Protein AF-A0AAD5XDH8-F1 (afdb_monomer_lite)

Structure (mmCIF, N/CA/C/O backbone):
data_AF-A0AAD5XDH8-F1
#
_entry.id   AF-A0AAD5XDH8-F1
#
loop_
_atom_site.group_PDB
_atom_site.id
_atom_site.type_symbol
_atom_site.label_atom_id
_atom_site.label_alt_id
_atom_site.label_comp_id
_atom_site.label_asym_id
_atom_site.label_entity_id
_atom_site.label_seq_id
_atom_site.pdbx_PDB_ins_code
_atom_site.Cartn_x
_atom_site.Cartn_y
_atom_site.Cartn_z
_atom_site.occupancy
_atom_site.B_iso_or_equiv
_atom_site.auth_seq_id
_atom_site.auth_comp_id
_atom_site.auth_asym_id
_atom_site.auth_atom_id
_atom_site.pdbx_PDB_model_num
ATOM 1 N N . MET A 1 1 ? -21.605 16.844 23.626 1.00 48.72 1 MET A N 1
ATOM 2 C CA . MET A 1 1 ? -21.229 17.046 22.204 1.00 48.72 1 MET A CA 1
ATOM 3 C C . MET A 1 1 ? -19.719 17.022 21.933 1.00 48.72 1 MET A C 1
ATOM 5 O O . MET A 1 1 ? -19.357 16.593 20.849 1.00 48.72 1 MET A O 1
ATOM 9 N N . LYS A 1 2 ? -18.827 17.409 22.865 1.00 51.75 2 LYS A N 1
ATOM 10 C CA . LYS A 1 2 ? -17.362 17.380 22.635 1.00 51.75 2 LYS A CA 1
ATOM 11 C C . LYS A 1 2 ? -16.748 15.975 22.501 1.00 51.75 2 LYS A C 1
ATOM 13 O O . LYS A 1 2 ? -15.830 15.798 21.714 1.00 51.75 2 LYS A O 1
ATOM 18 N N . GLU A 1 3 ? -17.262 14.972 23.213 1.00 57.84 3 GLU A N 1
ATOM 19 C CA . GLU A 1 3 ? -16.690 13.614 23.155 1.00 57.84 3 GLU A CA 1
ATOM 20 C C . GLU A 1 3 ? -16.995 12.883 21.839 1.00 57.84 3 GLU A C 1
ATOM 22 O O . GLU A 1 3 ? -16.138 12.192 21.295 1.00 57.84 3 GLU A O 1
ATOM 27 N N . ALA A 1 4 ? -18.180 13.110 21.263 1.00 59.53 4 ALA A N 1
ATOM 28 C CA . ALA A 1 4 ? -18.577 12.492 19.999 1.00 59.53 4 ALA A CA 1
ATOM 29 C C . ALA A 1 4 ? -17.713 12.957 18.810 1.00 59.53 4 ALA A C 1
ATOM 31 O O . ALA A 1 4 ? -17.440 12.163 17.912 1.00 59.53 4 ALA A O 1
ATOM 32 N N . SER A 1 5 ? -17.233 14.211 18.804 1.00 67.31 5 SER A N 1
ATOM 33 C CA . SER A 1 5 ? -16.384 14.693 17.704 1.00 67.31 5 SER A CA 1
ATOM 34 C C . SER A 1 5 ? -14.995 14.051 17.722 1.00 67.31 5 SER A C 1
ATOM 36 O O . SER A 1 5 ? -14.437 13.789 16.659 1.00 67.31 5 SER A O 1
ATOM 38 N N . GLY A 1 6 ? -14.447 13.755 18.907 1.00 75.12 6 GLY A N 1
ATOM 39 C CA . GLY A 1 6 ? -13.141 13.104 19.045 1.00 75.12 6 GLY A CA 1
ATOM 40 C C . GLY A 1 6 ? -13.135 11.680 18.487 1.00 75.12 6 GLY A C 1
ATOM 41 O O . GLY A 1 6 ? -12.212 11.298 17.770 1.00 75.12 6 GLY A O 1
ATOM 42 N N . VAL A 1 7 ? -14.206 10.924 18.741 1.00 77.38 7 VAL A N 1
ATOM 43 C CA . VAL A 1 7 ? -14.352 9.544 18.252 1.00 77.38 7 VAL A CA 1
ATOM 44 C C . VAL A 1 7 ? -14.453 9.498 16.725 1.00 77.38 7 VAL A C 1
ATOM 46 O O . VAL A 1 7 ? -13.801 8.668 16.094 1.00 77.38 7 VAL A O 1
ATOM 49 N N . VAL A 1 8 ? -15.213 10.415 16.116 1.00 77.12 8 VAL A N 1
ATOM 50 C CA . VAL A 1 8 ? -15.371 10.475 14.652 1.00 77.12 8 VAL A CA 1
ATOM 51 C C . VAL A 1 8 ? -14.053 10.824 13.960 1.00 77.12 8 VAL A C 1
ATOM 53 O O . VAL A 1 8 ? -13.683 10.163 12.993 1.00 77.12 8 VAL A O 1
ATOM 56 N N . VAL A 1 9 ? -13.314 11.820 14.459 1.00 82.12 9 VAL A N 1
ATOM 57 C CA . VAL A 1 9 ? -12.010 12.199 13.885 1.00 82.12 9 VAL A CA 1
ATOM 58 C C . VAL A 1 9 ? -11.019 11.044 13.978 1.00 82.12 9 VAL A C 1
ATOM 60 O O . VAL A 1 9 ? -10.333 10.746 13.003 1.00 82.12 9 VAL A O 1
ATOM 63 N N . LEU A 1 10 ? -10.977 10.355 15.118 1.00 80.81 10 LEU A N 1
ATOM 64 C CA . LEU A 1 10 ? -10.083 9.220 15.319 1.00 80.81 10 LEU A CA 1
ATOM 65 C C . LEU A 1 10 ? -10.439 8.038 14.401 1.00 80.81 10 LEU A C 1
ATOM 67 O O . LEU A 1 10 ? -9.550 7.411 13.829 1.00 80.81 10 LEU A O 1
ATOM 71 N N . ALA A 1 11 ? -11.732 7.778 14.191 1.00 79.00 11 ALA A N 1
ATOM 72 C CA . ALA A 1 11 ? -12.198 6.769 13.244 1.00 79.00 11 ALA A CA 1
ATOM 73 C C . ALA A 1 11 ? -11.831 7.115 11.789 1.00 79.00 11 ALA A C 1
ATOM 75 O O . ALA A 1 11 ? -11.350 6.251 11.056 1.00 79.00 11 ALA A O 1
ATOM 76 N N . LEU A 1 12 ? -12.006 8.375 11.375 1.00 81.88 12 LEU A N 1
ATOM 77 C CA . LEU A 1 12 ? -11.624 8.840 10.036 1.00 81.88 12 LEU A CA 1
ATOM 78 C C . LEU A 1 12 ? -10.108 8.776 9.815 1.00 81.88 12 LEU A C 1
ATOM 80 O O . LEU A 1 12 ? -9.668 8.364 8.742 1.00 81.88 12 LEU A O 1
ATOM 84 N N . LEU A 1 13 ? -9.319 9.138 10.830 1.00 85.62 13 LEU A N 1
ATOM 85 C CA . LEU A 1 13 ? -7.859 9.061 10.797 1.00 85.62 13 LEU A CA 1
ATOM 86 C C . LEU A 1 13 ? -7.380 7.612 10.650 1.00 85.62 13 LEU A C 1
ATOM 88 O O . LEU A 1 13 ? -6.535 7.321 9.810 1.00 85.62 13 LEU A O 1
ATOM 92 N N . ASN A 1 14 ? -7.949 6.684 11.422 1.00 84.25 14 ASN A N 1
ATOM 93 C CA . ASN A 1 14 ? -7.620 5.263 11.301 1.00 84.25 14 ASN A CA 1
ATOM 94 C C . ASN A 1 14 ? -8.048 4.694 9.942 1.00 84.25 14 ASN A C 1
ATOM 96 O O . ASN A 1 14 ? -7.320 3.902 9.345 1.00 84.25 14 ASN A O 1
ATOM 100 N N . GLY A 1 15 ? -9.193 5.147 9.424 1.00 82.25 15 GLY A N 1
ATOM 101 C CA . GLY A 1 15 ? -9.652 4.820 8.080 1.00 82.25 15 GLY A CA 1
ATOM 102 C C . GLY A 1 15 ? -8.649 5.246 7.009 1.00 82.25 15 GLY A C 1
ATOM 103 O O . GLY A 1 15 ? -8.240 4.410 6.211 1.00 82.25 15 GLY A O 1
ATOM 104 N N . SER A 1 16 ? -8.207 6.509 7.001 1.00 86.25 16 SER A N 1
ATOM 105 C CA . SER A 1 16 ? -7.242 7.016 6.009 1.00 86.25 16 SER A CA 1
ATOM 106 C C . SER A 1 16 ? -5.863 6.361 6.132 1.00 86.25 16 SER A C 1
ATOM 108 O O . SER A 1 16 ? -5.249 6.024 5.117 1.00 86.25 16 SER A O 1
ATOM 110 N N . LEU A 1 17 ? -5.409 6.102 7.360 1.00 88.56 17 LEU A N 1
ATOM 111 C CA . LEU A 1 17 ? -4.175 5.368 7.632 1.00 88.56 17 LEU A CA 1
ATOM 112 C C . LEU A 1 17 ? -4.205 3.966 7.020 1.00 88.56 17 LEU A C 1
ATOM 114 O O . LEU A 1 17 ? -3.205 3.558 6.435 1.00 88.56 17 LEU A O 1
ATOM 118 N N . LEU A 1 18 ? -5.339 3.256 7.071 1.00 88.81 18 LEU A N 1
ATOM 119 C CA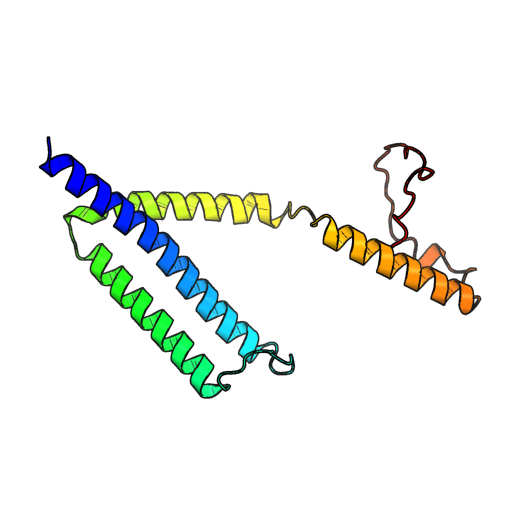 . LEU A 1 18 ? -5.471 1.937 6.446 1.00 88.81 18 LEU A CA 1
ATOM 120 C C . LEU A 1 18 ? -5.170 1.987 4.937 1.00 88.81 18 LEU A C 1
ATOM 122 O O . LEU A 1 18 ? -4.409 1.156 4.441 1.00 88.81 18 LEU A O 1
ATOM 126 N N . TYR A 1 19 ? -5.702 2.980 4.213 1.00 88.12 19 TYR A N 1
ATOM 127 C CA . TYR A 1 19 ? -5.389 3.176 2.788 1.00 88.12 19 TYR A CA 1
ATOM 128 C C . TYR A 1 19 ? -3.900 3.452 2.573 1.00 88.12 19 TYR A C 1
ATOM 130 O O . TYR A 1 19 ? -3.285 2.869 1.678 1.00 88.12 19 TYR A O 1
ATOM 138 N N . GLY A 1 20 ? -3.315 4.307 3.416 1.00 90.12 20 GLY A N 1
ATOM 139 C CA . GLY A 1 20 ? -1.886 4.606 3.389 1.00 90.12 20 GLY A CA 1
ATOM 140 C C . GLY A 1 20 ? -1.030 3.351 3.562 1.00 90.12 20 GLY A C 1
ATOM 141 O O . GLY A 1 20 ? -0.105 3.134 2.784 1.00 90.12 20 GLY A O 1
ATOM 142 N N . MET A 1 21 ? -1.373 2.476 4.512 1.00 92.12 21 MET A N 1
ATOM 143 C CA . MET A 1 21 ? -0.635 1.230 4.750 1.00 92.12 21 MET A CA 1
ATOM 144 C C . MET A 1 21 ? -0.660 0.305 3.529 1.00 92.12 21 MET A C 1
ATOM 146 O O . MET A 1 21 ? 0.389 -0.197 3.129 1.00 92.12 21 MET A O 1
ATOM 150 N N . PHE A 1 22 ? -1.816 0.130 2.879 1.00 91.00 22 PHE A N 1
ATOM 151 C CA . PHE A 1 22 ? -1.891 -0.650 1.638 1.00 91.00 22 PHE A CA 1
ATOM 152 C C . PHE A 1 22 ? -1.043 -0.040 0.516 1.00 91.00 22 PHE A C 1
ATOM 154 O O . PHE A 1 22 ? -0.332 -0.770 -0.178 1.00 91.00 22 PHE A O 1
ATOM 161 N N . ALA A 1 23 ? -1.069 1.287 0.359 1.00 91.94 23 ALA A N 1
ATOM 162 C CA . ALA A 1 23 ? -0.252 1.979 -0.633 1.00 91.94 23 ALA A CA 1
ATOM 163 C C . ALA A 1 23 ? 1.255 1.824 -0.355 1.00 91.94 23 ALA A C 1
ATOM 165 O O . ALA A 1 23 ? 2.024 1.552 -1.281 1.00 91.94 23 ALA A O 1
ATOM 166 N N . TYR A 1 24 ? 1.687 1.927 0.906 1.00 94.50 24 TYR A N 1
ATOM 167 C CA . TYR A 1 24 ? 3.087 1.730 1.290 1.00 94.50 24 TYR A CA 1
ATOM 168 C C . TYR A 1 24 ? 3.561 0.298 1.049 1.00 94.50 24 TYR A C 1
ATOM 170 O O . TYR A 1 24 ? 4.635 0.106 0.479 1.00 94.50 24 TYR A O 1
ATOM 178 N N . VAL A 1 25 ? 2.749 -0.704 1.397 1.00 94.88 25 VAL A N 1
ATOM 179 C CA . VAL A 1 25 ? 3.067 -2.113 1.122 1.00 94.88 25 VAL A CA 1
ATOM 180 C C . VAL A 1 25 ? 3.168 -2.359 -0.385 1.00 94.88 25 VAL A C 1
ATOM 182 O O . VAL A 1 25 ? 4.153 -2.935 -0.844 1.00 94.88 25 VAL A O 1
ATOM 185 N N . ALA A 1 26 ? 2.205 -1.877 -1.177 1.00 93.25 26 ALA A N 1
ATOM 186 C CA . ALA A 1 26 ? 2.237 -2.016 -2.634 1.00 93.25 26 ALA A CA 1
ATOM 187 C C . ALA A 1 26 ? 3.472 -1.339 -3.253 1.00 93.25 26 ALA A C 1
ATOM 189 O O . ALA A 1 26 ? 4.122 -1.913 -4.128 1.00 93.25 26 ALA A O 1
ATOM 190 N N . THR A 1 27 ? 3.841 -0.155 -2.761 1.00 93.94 27 THR A N 1
ATOM 191 C CA . THR A 1 27 ? 5.024 0.587 -3.220 1.00 93.94 27 THR A CA 1
ATOM 192 C C . THR A 1 27 ? 6.320 -0.143 -2.860 1.00 93.94 27 THR A C 1
ATOM 194 O O . THR A 1 27 ? 7.214 -0.261 -3.698 1.00 93.94 27 THR A O 1
ATOM 197 N N . ALA A 1 28 ? 6.416 -0.702 -1.651 1.00 93.88 28 ALA A N 1
ATOM 198 C CA . ALA A 1 28 ? 7.565 -1.498 -1.225 1.00 93.88 28 ALA A CA 1
ATOM 199 C C . ALA A 1 28 ? 7.726 -2.769 -2.076 1.00 93.88 28 ALA A C 1
ATOM 201 O O . ALA A 1 28 ? 8.828 -3.085 -2.529 1.00 93.88 28 ALA A O 1
ATOM 202 N N . LEU A 1 29 ? 6.624 -3.465 -2.371 1.00 94.50 29 LEU A N 1
ATOM 203 C CA . LEU A 1 29 ? 6.626 -4.627 -3.262 1.00 94.50 29 LEU A CA 1
ATOM 204 C C . LEU A 1 29 ? 7.022 -4.249 -4.694 1.00 94.50 29 LEU A C 1
ATOM 206 O O . LEU A 1 29 ? 7.816 -4.954 -5.317 1.00 94.50 29 LEU A O 1
ATOM 210 N N . ALA A 1 30 ? 6.522 -3.123 -5.209 1.00 92.62 30 ALA A N 1
ATOM 211 C CA . ALA A 1 30 ? 6.910 -2.607 -6.517 1.00 92.62 30 ALA A CA 1
ATOM 212 C C . ALA A 1 30 ? 8.407 -2.268 -6.570 1.00 92.62 30 ALA A C 1
ATOM 214 O O . ALA A 1 30 ? 9.071 -2.603 -7.549 1.00 92.62 30 ALA A O 1
ATOM 215 N N . TYR A 1 31 ? 8.964 -1.682 -5.506 1.00 91.31 31 TYR A N 1
ATOM 216 C CA . TYR A 1 31 ? 10.396 -1.410 -5.395 1.00 91.31 31 TYR A CA 1
ATOM 217 C C . TYR A 1 31 ? 11.237 -2.694 -5.448 1.00 91.31 31 TYR A C 1
ATOM 219 O O . TYR A 1 31 ? 12.207 -2.765 -6.212 1.00 91.31 31 TYR A O 1
ATOM 227 N N . ILE A 1 32 ? 10.847 -3.720 -4.681 1.00 91.31 32 ILE A N 1
ATOM 228 C CA . ILE A 1 32 ? 11.511 -5.032 -4.680 1.00 91.31 32 ILE A CA 1
ATOM 229 C C . ILE A 1 32 ? 11.422 -5.661 -6.076 1.00 91.31 32 ILE A C 1
ATOM 231 O O . ILE A 1 32 ? 12.436 -6.081 -6.633 1.00 91.31 32 ILE A O 1
ATOM 235 N N . LYS A 1 33 ? 10.236 -5.648 -6.698 1.00 91.31 33 LYS A N 1
ATOM 236 C CA . LYS A 1 33 ? 10.037 -6.144 -8.065 1.00 91.31 33 LYS A CA 1
ATOM 237 C C . LYS A 1 33 ? 10.928 -5.403 -9.065 1.00 91.31 33 LYS A C 1
ATOM 239 O O . LYS A 1 33 ? 11.610 -6.039 -9.858 1.00 91.31 33 LYS A O 1
ATOM 244 N N . LEU A 1 34 ? 10.988 -4.074 -9.006 1.00 90.38 34 LEU A N 1
ATOM 245 C CA . LEU A 1 34 ? 11.829 -3.267 -9.891 1.00 90.38 34 LEU A CA 1
ATOM 246 C C . LEU A 1 34 ? 13.314 -3.629 -9.733 1.00 90.38 34 LEU A C 1
ATOM 248 O O . LEU A 1 34 ? 14.051 -3.667 -10.711 1.00 90.38 34 LEU A O 1
ATOM 252 N N . ARG A 1 35 ? 13.778 -3.877 -8.500 1.00 87.00 35 ARG A N 1
ATOM 253 C CA . ARG A 1 35 ? 15.164 -4.298 -8.222 1.00 87.00 35 ARG A CA 1
ATOM 254 C C . ARG A 1 35 ? 15.498 -5.670 -8.803 1.00 87.00 35 ARG A C 1
ATOM 256 O O . ARG A 1 35 ? 16.612 -5.841 -9.280 1.00 87.00 35 ARG A O 1
ATOM 263 N N . ILE A 1 36 ? 14.552 -6.606 -8.771 1.00 87.44 36 ILE A N 1
ATOM 264 C CA . ILE A 1 36 ? 14.754 -7.974 -9.262 1.00 87.44 36 ILE A CA 1
ATOM 265 C C . ILE A 1 36 ? 14.660 -8.034 -10.793 1.00 87.44 36 ILE A C 1
ATOM 267 O O . ILE A 1 36 ? 15.510 -8.639 -11.436 1.00 87.44 36 ILE A O 1
ATOM 271 N N . PHE A 1 37 ? 13.645 -7.401 -11.387 1.00 89.12 37 PHE A N 1
ATOM 272 C CA . PHE A 1 37 ? 13.358 -7.521 -12.822 1.00 89.12 37 PHE A CA 1
ATOM 273 C C . PHE A 1 37 ? 14.126 -6.523 -13.695 1.00 89.12 37 PHE A C 1
ATOM 275 O O . PHE A 1 37 ? 14.353 -6.792 -14.871 1.00 89.12 37 PHE A O 1
ATOM 282 N N . MET A 1 38 ? 14.521 -5.371 -13.148 1.00 89.25 38 MET A N 1
ATOM 283 C CA . MET A 1 38 ? 15.226 -4.319 -13.889 1.00 89.25 38 MET A CA 1
ATOM 284 C C . MET A 1 38 ? 16.477 -3.845 -13.126 1.00 89.25 38 MET A C 1
ATOM 286 O O . MET A 1 38 ? 16.552 -2.682 -12.711 1.00 89.25 38 MET A O 1
ATOM 290 N N . PRO A 1 39 ? 17.478 -4.723 -12.917 1.00 82.94 39 PRO A N 1
ATOM 291 C CA . PRO A 1 39 ? 18.683 -4.376 -12.161 1.00 82.94 39 PRO A CA 1
ATOM 292 C C . PRO A 1 39 ? 19.606 -3.408 -12.918 1.00 82.94 39 PRO A C 1
ATOM 294 O O . PRO A 1 39 ? 20.350 -2.662 -12.291 1.00 82.94 39 PRO A O 1
ATOM 297 N N . TYR A 1 40 ? 19.537 -3.384 -14.253 1.00 82.44 40 TYR A N 1
ATOM 298 C CA . TYR A 1 40 ? 20.422 -2.583 -15.111 1.00 82.44 40 TYR A CA 1
ATOM 299 C C . TYR A 1 40 ? 19.985 -1.121 -15.277 1.00 82.44 40 TYR A C 1
ATOM 301 O O . TYR A 1 40 ? 20.719 -0.315 -15.846 1.00 82.44 40 TYR A O 1
ATOM 309 N N . VAL A 1 41 ? 18.788 -0.760 -14.807 1.00 84.56 41 VAL A N 1
ATOM 310 C CA . VAL A 1 41 ? 18.275 0.609 -14.930 1.00 84.56 41 VAL A CA 1
ATOM 311 C C . VAL A 1 41 ? 19.019 1.510 -13.947 1.00 84.56 41 VAL A C 1
ATOM 313 O O . VAL A 1 41 ? 18.929 1.320 -12.733 1.00 84.56 41 VAL A O 1
ATOM 316 N N . LYS A 1 42 ? 19.745 2.506 -14.472 1.00 78.88 42 LYS A N 1
ATOM 317 C CA . LYS A 1 42 ? 20.486 3.492 -13.674 1.00 78.88 42 LYS A CA 1
ATOM 318 C C . LYS A 1 42 ? 19.503 4.345 -12.869 1.00 78.88 42 LYS A C 1
ATOM 320 O O . LYS A 1 42 ? 18.685 5.059 -13.443 1.00 78.88 42 LYS A O 1
ATOM 325 N N . ARG A 1 43 ? 19.579 4.271 -11.538 1.00 82.75 43 ARG A N 1
ATOM 326 C CA . ARG A 1 43 ? 18.700 5.020 -10.626 1.00 82.75 43 ARG A CA 1
ATOM 327 C C . ARG A 1 43 ? 19.413 6.286 -10.143 1.00 82.75 43 ARG A C 1
ATOM 329 O O . ARG A 1 43 ? 20.574 6.181 -9.755 1.00 82.75 43 ARG A O 1
ATOM 336 N N . PRO A 1 44 ? 18.754 7.460 -10.139 1.00 83.88 44 PRO A N 1
ATOM 337 C CA . PRO A 1 44 ? 19.366 8.702 -9.657 1.00 83.88 44 PRO A CA 1
ATOM 338 C C . PRO A 1 44 ? 19.664 8.651 -8.153 1.00 83.88 44 PRO A C 1
ATOM 340 O O . PRO A 1 44 ? 20.656 9.213 -7.702 1.00 83.88 44 PRO A O 1
ATOM 343 N N . PHE A 1 45 ? 18.839 7.924 -7.394 1.00 80.19 45 PHE A N 1
ATOM 344 C CA . PHE A 1 45 ? 19.039 7.650 -5.976 1.00 80.19 45 PHE A CA 1
ATOM 345 C C . PHE A 1 45 ? 19.157 6.139 -5.772 1.00 80.19 45 PHE A C 1
ATOM 347 O O . PHE A 1 45 ? 18.202 5.395 -6.016 1.00 80.19 45 PHE A O 1
ATOM 354 N N . ASP A 1 46 ? 20.330 5.681 -5.339 1.00 78.69 46 ASP A N 1
ATOM 355 C CA . ASP A 1 46 ? 20.591 4.274 -5.050 1.00 78.69 46 ASP A CA 1
ATOM 356 C C . ASP A 1 46 ? 21.131 4.123 -3.621 1.00 78.69 46 ASP A C 1
ATOM 358 O O . ASP A 1 46 ? 22.238 4.548 -3.309 1.00 78.69 46 ASP A O 1
ATOM 362 N N . ALA A 1 47 ? 20.328 3.512 -2.748 1.00 76.81 47 ALA A N 1
ATOM 363 C CA . ALA A 1 47 ? 20.710 3.192 -1.372 1.00 76.81 47 ALA A CA 1
ATOM 364 C C . ALA A 1 47 ? 21.510 1.874 -1.252 1.00 76.81 47 ALA A C 1
ATOM 366 O O . ALA A 1 47 ? 21.775 1.413 -0.148 1.00 76.81 47 ALA A O 1
ATOM 367 N N . GLY A 1 48 ? 21.868 1.235 -2.368 1.00 84.00 48 GLY A N 1
ATOM 368 C CA . GLY A 1 48 ? 22.440 -0.108 -2.434 1.00 84.00 48 GLY A CA 1
ATOM 369 C C . GLY A 1 48 ? 21.375 -1.202 -2.579 1.00 84.00 48 GLY A C 1
ATOM 370 O O . GLY A 1 48 ? 20.219 -1.045 -2.173 1.00 84.00 48 GLY A O 1
ATOM 371 N N . TYR A 1 49 ? 21.759 -2.336 -3.179 1.00 83.31 49 TYR A N 1
ATOM 372 C CA . TYR A 1 49 ? 20.848 -3.461 -3.436 1.00 83.31 49 TYR A CA 1
ATOM 373 C C . TYR A 1 49 ? 20.321 -4.081 -2.133 1.00 83.31 49 TYR A C 1
ATOM 375 O O . TYR A 1 49 ? 19.113 -4.110 -1.904 1.00 83.31 49 TYR A O 1
ATOM 383 N N . TYR A 1 50 ? 21.226 -4.512 -1.250 1.00 87.19 50 TYR A N 1
ATOM 384 C CA . TYR A 1 50 ? 20.865 -5.192 -0.003 1.00 87.19 50 TYR A CA 1
ATOM 385 C C . TYR A 1 50 ? 20.139 -4.269 0.978 1.00 87.19 50 TYR A C 1
ATOM 387 O O . TYR A 1 50 ? 19.086 -4.635 1.488 1.00 87.19 50 TYR A O 1
ATOM 395 N N . VAL A 1 51 ? 20.657 -3.055 1.183 1.00 90.44 51 VAL A N 1
ATOM 396 C CA . VAL A 1 51 ? 20.074 -2.060 2.101 1.00 90.44 51 VAL A CA 1
ATOM 397 C C . VAL A 1 51 ? 18.691 -1.609 1.629 1.00 90.44 51 VAL A C 1
ATOM 399 O O . VAL A 1 51 ? 17.770 -1.467 2.429 1.00 90.44 51 VAL A O 1
ATOM 402 N N . GLY A 1 52 ? 18.512 -1.428 0.318 1.00 88.75 52 GLY A N 1
ATOM 403 C CA . GLY A 1 52 ? 17.212 -1.084 -0.247 1.00 88.75 52 GLY A CA 1
ATOM 404 C C . GLY A 1 52 ? 16.165 -2.173 -0.010 1.00 88.75 52 GLY A C 1
ATOM 405 O O . GLY A 1 52 ? 15.041 -1.872 0.388 1.00 88.75 52 GLY A O 1
ATOM 406 N N . ILE A 1 53 ? 16.528 -3.441 -0.228 1.00 90.19 53 ILE A N 1
ATOM 407 C CA . ILE A 1 53 ? 15.611 -4.570 -0.022 1.00 90.19 53 ILE A CA 1
ATOM 408 C C . ILE A 1 53 ? 15.283 -4.741 1.462 1.00 90.19 53 ILE A C 1
ATOM 410 O O . ILE A 1 53 ? 14.112 -4.897 1.799 1.00 90.19 53 ILE A O 1
ATOM 414 N N . THR A 1 54 ? 16.268 -4.673 2.360 1.00 93.75 54 THR A N 1
ATOM 415 C CA . THR A 1 54 ? 16.011 -4.808 3.803 1.00 93.75 54 THR A CA 1
ATOM 416 C C . THR A 1 54 ? 15.144 -3.673 4.337 1.00 93.75 54 THR A C 1
ATOM 418 O O . THR A 1 54 ? 14.233 -3.935 5.116 1.00 93.75 54 THR A O 1
ATOM 421 N N . CYS A 1 55 ? 15.347 -2.437 3.872 1.00 92.94 55 CYS A N 1
ATOM 422 C CA . CYS A 1 55 ? 14.496 -1.300 4.223 1.00 92.94 55 CYS A CA 1
ATOM 423 C C . CYS A 1 55 ? 13.053 -1.492 3.728 1.00 92.94 55 CYS A C 1
ATOM 425 O O . CYS A 1 55 ? 12.103 -1.276 4.480 1.00 92.94 55 CYS A O 1
ATOM 427 N N . ALA A 1 56 ? 12.874 -1.977 2.495 1.00 93.31 56 ALA A N 1
ATOM 428 C CA . ALA A 1 56 ? 11.550 -2.290 1.963 1.00 93.31 56 ALA A CA 1
ATOM 429 C C . ALA A 1 56 ? 10.851 -3.400 2.771 1.00 93.31 56 ALA A C 1
ATOM 431 O O . ALA A 1 56 ? 9.671 -3.274 3.094 1.00 93.31 56 ALA A O 1
ATOM 432 N N . LEU A 1 57 ? 11.574 -4.460 3.147 1.00 95.00 57 LEU A N 1
ATOM 433 C CA . LEU A 1 57 ? 11.045 -5.530 3.998 1.00 95.00 57 LEU A CA 1
ATOM 434 C C . LEU A 1 57 ? 10.690 -5.028 5.402 1.00 95.00 57 LEU A C 1
ATOM 436 O O . LEU A 1 57 ? 9.643 -5.393 5.934 1.00 95.00 57 LEU A O 1
ATOM 440 N N . PHE A 1 58 ? 11.524 -4.165 5.982 1.00 96.06 58 PHE A N 1
ATOM 441 C CA . PHE A 1 58 ? 11.259 -3.538 7.273 1.00 96.06 58 PHE A CA 1
ATOM 442 C C . PHE A 1 58 ? 9.991 -2.677 7.230 1.00 96.06 58 PHE A C 1
ATOM 444 O O . PHE A 1 58 ? 9.130 -2.821 8.095 1.00 96.06 58 PHE A O 1
ATOM 451 N N . LEU A 1 59 ? 9.826 -1.855 6.188 1.00 95.12 59 LEU A N 1
ATOM 452 C CA . LEU A 1 59 ? 8.620 -1.053 5.977 1.00 95.12 59 LEU A CA 1
ATOM 453 C C . LEU A 1 59 ? 7.369 -1.936 5.886 1.00 95.12 59 LEU A C 1
ATOM 455 O O . LEU A 1 59 ? 6.380 -1.655 6.559 1.00 95.12 59 LEU A O 1
ATOM 459 N N . ILE A 1 60 ? 7.422 -3.024 5.108 1.00 95.94 60 ILE A N 1
ATOM 460 C CA . ILE A 1 60 ? 6.318 -3.991 5.017 1.00 95.94 60 ILE A CA 1
ATOM 461 C C . ILE A 1 60 ? 5.999 -4.559 6.406 1.00 95.94 60 ILE A C 1
ATOM 463 O O . ILE A 1 60 ? 4.834 -4.580 6.798 1.00 95.94 60 ILE A O 1
ATOM 467 N N . GLY A 1 61 ? 7.018 -4.960 7.171 1.00 95.44 61 GLY A N 1
ATOM 468 C CA . GLY A 1 61 ? 6.857 -5.442 8.542 1.00 95.44 61 GLY A CA 1
ATOM 469 C C . GLY A 1 61 ? 6.157 -4.426 9.451 1.00 95.44 61 GLY A C 1
ATOM 470 O O . GLY A 1 61 ? 5.180 -4.774 10.110 1.00 95.44 61 GLY A O 1
ATOM 471 N N . CYS A 1 62 ? 6.596 -3.165 9.441 1.00 95.06 62 CYS A N 1
ATOM 472 C CA . CYS A 1 62 ? 5.973 -2.080 10.204 1.00 95.06 62 CYS A CA 1
ATOM 473 C C . CYS A 1 62 ? 4.520 -1.809 9.788 1.00 95.06 62 CYS A C 1
ATOM 475 O O . CYS A 1 62 ? 3.663 -1.608 10.645 1.00 95.06 62 CYS A O 1
ATOM 477 N N . CYS A 1 63 ? 4.216 -1.822 8.488 1.00 94.31 63 CYS A N 1
ATOM 478 C CA . CYS A 1 63 ? 2.845 -1.647 8.010 1.00 94.31 63 CYS A CA 1
ATOM 479 C C . CYS A 1 63 ? 1.941 -2.802 8.461 1.00 94.31 63 CYS A C 1
ATOM 481 O O . CYS A 1 63 ? 0.821 -2.564 8.911 1.00 94.31 63 CYS A O 1
ATOM 483 N N . LEU A 1 64 ? 2.426 -4.046 8.390 1.00 93.81 64 LEU A N 1
ATOM 484 C CA . LEU A 1 64 ? 1.669 -5.220 8.826 1.00 93.81 64 LEU A CA 1
ATOM 485 C C . LEU A 1 64 ? 1.398 -5.196 10.334 1.00 93.81 64 LEU A C 1
ATOM 487 O O . LEU A 1 64 ? 0.264 -5.432 10.750 1.00 93.81 64 LEU A O 1
ATOM 491 N N . THR A 1 65 ? 2.396 -4.872 11.159 1.00 93.75 65 THR A N 1
ATOM 492 C CA . THR A 1 65 ? 2.199 -4.777 12.614 1.00 93.75 65 THR A CA 1
ATOM 493 C C . THR A 1 65 ? 1.238 -3.646 12.981 1.00 93.75 65 THR A C 1
ATOM 495 O O . THR A 1 65 ? 0.348 -3.857 13.806 1.00 93.75 65 THR A O 1
ATOM 498 N N . ALA A 1 66 ? 1.338 -2.487 12.323 1.00 91.00 66 ALA A N 1
ATOM 499 C CA . ALA A 1 66 ? 0.403 -1.378 12.509 1.00 91.00 66 ALA A CA 1
ATOM 500 C C . ALA A 1 66 ? -1.035 -1.762 12.120 1.00 91.00 66 ALA A C 1
ATOM 502 O O . ALA A 1 66 ? -1.971 -1.487 12.873 1.00 91.00 66 ALA A O 1
ATOM 503 N N . MET A 1 67 ? -1.224 -2.462 10.995 1.00 89.56 67 MET A N 1
ATOM 504 C CA . MET A 1 67 ? -2.539 -2.975 10.597 1.00 89.56 67 MET A CA 1
ATOM 505 C C . MET A 1 67 ? -3.116 -3.922 11.656 1.00 89.56 67 MET A C 1
ATOM 507 O O . MET A 1 67 ? -4.263 -3.757 12.066 1.00 89.56 67 MET A O 1
ATOM 511 N N . VAL A 1 68 ? -2.327 -4.877 12.157 1.00 89.56 68 VAL A N 1
ATOM 512 C CA . VAL A 1 68 ? -2.776 -5.811 13.207 1.00 89.56 68 VAL A CA 1
ATOM 513 C C . VAL A 1 68 ? -3.186 -5.072 14.487 1.00 89.56 68 VAL A C 1
ATOM 515 O O . VAL A 1 68 ? -4.205 -5.413 15.097 1.00 89.56 68 VAL A O 1
ATOM 518 N N . GLN A 1 69 ? -2.449 -4.030 14.883 1.00 89.25 69 GLN A N 1
ATOM 519 C CA . GLN A 1 69 ? -2.823 -3.209 16.038 1.00 89.25 69 GLN A CA 1
ATOM 520 C C . GLN A 1 69 ? -4.137 -2.449 15.815 1.00 89.25 69 GLN A C 1
ATOM 522 O O . GLN A 1 69 ? -4.970 -2.388 16.722 1.00 89.25 69 GLN A O 1
ATOM 527 N N . MET A 1 70 ? -4.380 -1.945 14.602 1.00 86.00 70 MET A N 1
ATOM 528 C CA . MET A 1 70 ? -5.651 -1.296 14.265 1.00 86.00 70 MET A CA 1
ATOM 529 C C . MET A 1 70 ? -6.845 -2.248 14.406 1.00 86.00 70 MET A C 1
ATOM 531 O O . MET A 1 70 ? -7.845 -1.879 15.021 1.00 86.00 70 MET A O 1
ATOM 535 N N . PHE A 1 71 ? -6.735 -3.491 13.924 1.00 85.69 71 PHE A N 1
ATOM 536 C CA . PHE A 1 71 ? -7.805 -4.493 14.059 1.00 85.69 71 PHE A CA 1
ATOM 537 C C . PHE A 1 71 ? -7.965 -5.036 15.485 1.00 85.69 71 PHE A C 1
ATOM 539 O O . PHE A 1 71 ? -9.041 -5.517 15.858 1.00 85.69 71 PHE A O 1
ATOM 546 N N . SER A 1 72 ? -6.923 -4.953 16.313 1.00 86.31 72 SER A N 1
ATOM 547 C CA . SER A 1 72 ? -6.996 -5.364 17.719 1.00 86.31 72 SER A CA 1
ATOM 548 C C . SER A 1 72 ? -7.938 -4.477 18.542 1.00 86.31 72 SER A C 1
ATOM 550 O O . SER A 1 72 ? -8.561 -4.961 19.485 1.00 86.31 72 SER A O 1
ATOM 552 N N . THR A 1 73 ? -8.121 -3.212 18.158 1.00 82.06 73 THR A N 1
ATOM 553 C CA . THR A 1 73 ? -8.957 -2.265 18.906 1.00 82.06 73 THR A CA 1
ATOM 554 C C . THR A 1 73 ? -10.433 -2.413 18.531 1.00 82.06 73 THR A C 1
ATOM 556 O O . THR A 1 73 ? -10.845 -2.044 17.432 1.00 82.06 73 THR A O 1
ATOM 559 N N . VAL A 1 74 ? -11.255 -2.919 19.460 1.00 76.38 74 VAL A N 1
ATOM 560 C CA . VAL A 1 74 ? -12.684 -3.230 19.228 1.00 76.38 74 VAL A CA 1
ATOM 561 C C . VAL A 1 74 ? -13.476 -2.019 18.724 1.00 76.38 74 VAL A C 1
ATOM 563 O O . VAL A 1 74 ? -14.302 -2.166 17.827 1.00 76.38 74 VAL A O 1
ATOM 566 N N . ALA A 1 75 ? -13.170 -0.819 19.226 1.00 75.31 75 ALA A N 1
ATOM 567 C CA . ALA A 1 75 ? -13.871 0.417 18.871 1.00 75.31 75 ALA A CA 1
ATOM 568 C C . ALA A 1 75 ? -13.810 0.777 17.373 1.00 75.31 75 ALA A C 1
ATOM 570 O O . ALA A 1 75 ? -14.703 1.461 16.881 1.00 75.31 75 ALA A O 1
ATOM 571 N N . PHE A 1 76 ? -12.787 0.321 16.641 1.00 75.12 76 PHE A N 1
ATOM 572 C CA . PHE A 1 76 ? -12.585 0.682 15.231 1.00 75.12 76 PHE A CA 1
ATOM 573 C C . PHE A 1 76 ? -12.895 -0.449 14.248 1.00 75.12 76 PHE A C 1
ATOM 575 O O . PHE A 1 76 ? -12.841 -0.229 13.037 1.00 75.12 76 PHE A O 1
ATOM 582 N N . ARG A 1 77 ? -13.237 -1.652 14.728 1.00 77.75 77 ARG A N 1
ATOM 583 C CA . ARG A 1 77 ? -13.428 -2.830 13.862 1.00 77.75 77 ARG A CA 1
ATOM 584 C C . ARG A 1 77 ? -14.509 -2.615 12.810 1.00 77.75 77 ARG A C 1
ATOM 586 O O . ARG A 1 77 ? -14.251 -2.833 11.631 1.00 77.75 77 ARG A O 1
ATOM 593 N N . GLU A 1 78 ? -15.666 -2.104 13.219 1.00 81.19 78 GLU A N 1
ATOM 594 C CA . GLU A 1 78 ? -16.779 -1.815 12.306 1.00 81.19 78 GLU A CA 1
ATOM 595 C C . GLU A 1 78 ? -16.371 -0.811 11.219 1.00 81.19 78 GLU A C 1
ATOM 597 O O . GLU A 1 78 ? -16.577 -1.032 10.026 1.00 81.19 78 GLU A O 1
ATOM 602 N N . THR A 1 79 ? -15.690 0.269 11.612 1.00 81.94 79 THR A N 1
ATOM 603 C CA . THR A 1 79 ? -15.220 1.290 10.666 1.00 81.94 79 THR A CA 1
ATOM 604 C C . THR A 1 79 ? -14.151 0.762 9.708 1.00 81.94 79 THR A C 1
ATOM 606 O O . THR A 1 79 ? -14.135 1.139 8.534 1.00 81.94 79 THR A O 1
ATOM 609 N N . LEU A 1 80 ? -13.289 -0.148 10.172 1.00 83.00 80 LEU A N 1
ATOM 610 C CA . LEU A 1 80 ? -12.270 -0.790 9.345 1.00 83.00 80 LEU A CA 1
ATOM 611 C C . LEU A 1 80 ? -12.891 -1.744 8.322 1.00 83.00 80 LEU A C 1
ATOM 613 O O . LEU A 1 80 ? -12.447 -1.746 7.175 1.00 83.00 80 LEU A O 1
ATOM 617 N N . TYR A 1 81 ? -13.937 -2.496 8.682 1.00 85.50 81 TYR A N 1
ATOM 618 C CA . TYR A 1 81 ? -14.655 -3.347 7.728 1.00 85.50 81 TYR A CA 1
ATOM 619 C C . TYR A 1 81 ? -15.322 -2.535 6.618 1.00 85.50 81 TYR A C 1
ATOM 621 O O . TYR A 1 81 ? -15.216 -2.899 5.447 1.00 85.50 81 TYR A O 1
ATOM 629 N N . VAL A 1 82 ? -15.930 -1.393 6.952 1.00 87.56 82 VAL A N 1
ATOM 630 C CA . VAL A 1 82 ? -16.486 -0.476 5.943 1.00 87.56 82 VAL A CA 1
ATOM 631 C C . VAL A 1 82 ? -15.385 0.060 5.017 1.00 87.56 82 VAL A C 1
ATOM 633 O O . VAL A 1 82 ? -15.576 0.123 3.801 1.00 87.56 82 VAL A O 1
ATOM 636 N N . CYS A 1 83 ? -14.214 0.412 5.560 1.00 86.81 83 CYS A N 1
ATOM 637 C CA . CYS A 1 83 ? -13.076 0.856 4.750 1.00 86.81 83 CYS A CA 1
ATOM 638 C C . CYS A 1 83 ? -12.553 -0.254 3.828 1.00 86.81 83 CYS A C 1
ATOM 640 O O . CYS A 1 83 ? -12.334 -0.007 2.644 1.00 86.81 83 CYS A O 1
ATOM 642 N N . LEU A 1 84 ? -12.416 -1.481 4.335 1.00 87.88 84 LEU A N 1
ATOM 643 C CA . LEU A 1 84 ? -12.059 -2.660 3.540 1.00 87.88 84 LEU A CA 1
ATOM 644 C C . LEU A 1 84 ? -13.064 -2.913 2.413 1.00 87.88 84 LEU A C 1
ATOM 646 O O . LEU A 1 84 ? -12.657 -3.150 1.278 1.00 87.88 84 LEU A O 1
ATOM 650 N N . GLY A 1 85 ? -14.363 -2.802 2.701 1.00 90.19 85 GLY A N 1
ATOM 651 C CA . GLY A 1 85 ? -15.421 -2.931 1.700 1.00 90.19 85 GLY A CA 1
ATOM 652 C C . GLY A 1 85 ? -15.296 -1.893 0.582 1.00 90.19 85 GLY A C 1
ATOM 653 O O . GLY A 1 85 ? -15.399 -2.238 -0.594 1.00 90.19 85 GLY A O 1
ATOM 654 N N . LYS A 1 86 ? -14.987 -0.634 0.922 1.00 89.31 86 LYS A N 1
ATOM 655 C CA . LYS A 1 86 ? -14.724 0.415 -0.076 1.00 89.31 86 LYS A CA 1
ATOM 656 C C . LYS A 1 86 ? -13.490 0.125 -0.926 1.00 89.31 86 LYS A C 1
ATOM 658 O O . LYS A 1 86 ? -13.554 0.288 -2.142 1.00 89.31 86 LYS A O 1
ATOM 663 N N . ILE A 1 87 ? -12.393 -0.326 -0.316 1.00 87.81 87 ILE A N 1
ATOM 664 C CA . ILE A 1 87 ? -11.181 -0.722 -1.051 1.00 87.81 87 ILE A CA 1
ATOM 665 C C . ILE A 1 87 ? -11.503 -1.856 -2.024 1.00 87.81 87 ILE A C 1
ATOM 667 O O . ILE A 1 87 ? -11.129 -1.778 -3.191 1.00 87.81 87 ILE A O 1
ATOM 671 N N . ALA A 1 88 ? -12.229 -2.880 -1.571 1.00 89.56 88 ALA A N 1
ATOM 672 C CA . ALA A 1 88 ? -12.623 -4.006 -2.409 1.00 89.56 88 ALA A CA 1
ATOM 673 C C . ALA A 1 88 ? -13.500 -3.563 -3.589 1.00 89.56 88 ALA A C 1
ATOM 675 O O . ALA A 1 88 ? -13.282 -4.006 -4.715 1.00 89.56 88 ALA A O 1
ATOM 676 N N . LEU A 1 89 ? -14.440 -2.642 -3.358 1.00 93.19 89 LEU A N 1
ATOM 677 C CA . LEU A 1 89 ? -15.291 -2.090 -4.409 1.00 93.19 89 LEU A CA 1
ATOM 678 C C . LEU A 1 89 ? -14.471 -1.291 -5.434 1.00 93.19 89 LEU A C 1
ATOM 680 O O . LEU A 1 89 ? -14.579 -1.553 -6.631 1.00 93.19 89 LEU A O 1
ATOM 684 N N . GLN A 1 90 ? -13.575 -0.409 -4.984 1.00 88.06 90 GLN A N 1
ATOM 685 C CA . GLN A 1 90 ? -12.691 0.356 -5.870 1.00 88.06 90 GLN A CA 1
ATOM 686 C C . GLN A 1 90 ? -11.749 -0.559 -6.668 1.00 88.06 90 GLN A C 1
ATOM 688 O O . GLN A 1 90 ? -11.513 -0.351 -7.859 1.00 88.06 90 GLN A O 1
ATOM 693 N N . PHE A 1 91 ? -11.225 -1.602 -6.021 1.00 87.19 91 PHE A N 1
ATOM 694 C CA . PHE A 1 91 ? -10.386 -2.603 -6.668 1.00 87.19 91 PHE A CA 1
ATOM 695 C C . PHE A 1 91 ? -11.173 -3.400 -7.712 1.00 87.19 91 PHE A C 1
ATOM 697 O O . PHE A 1 91 ? -10.668 -3.640 -8.805 1.00 87.19 91 PHE A O 1
ATOM 704 N N . SER A 1 92 ? -12.426 -3.758 -7.423 1.00 90.81 92 SER A N 1
ATOM 705 C CA . SER A 1 92 ? -13.291 -4.452 -8.379 1.00 90.81 92 SER A CA 1
ATOM 706 C C . SER A 1 92 ? -13.575 -3.600 -9.623 1.00 90.81 92 SER A C 1
ATOM 708 O O . 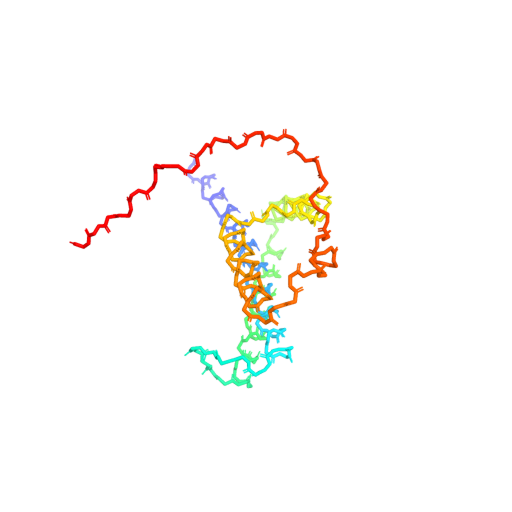SER A 1 92 ? -13.404 -4.089 -10.738 1.00 90.81 92 SER A O 1
ATOM 710 N N . GLU A 1 93 ? -13.892 -2.309 -9.462 1.00 89.12 93 GLU A N 1
ATOM 711 C CA . GLU A 1 93 ? -14.059 -1.371 -10.584 1.00 89.12 93 GLU A CA 1
ATOM 712 C C . GLU A 1 93 ? -12.779 -1.305 -11.427 1.00 89.12 93 GLU A C 1
ATOM 714 O O . GLU A 1 93 ? -12.817 -1.377 -12.658 1.00 89.12 93 GLU A O 1
ATOM 719 N N . PHE A 1 94 ? -11.624 -1.225 -10.764 1.00 87.12 94 PHE A N 1
ATOM 720 C CA . PHE A 1 94 ? -10.342 -1.191 -11.450 1.00 87.12 94 PHE A CA 1
ATOM 721 C C . PHE A 1 94 ? -10.092 -2.461 -12.277 1.00 87.12 94 PHE A C 1
ATOM 723 O O . PHE A 1 94 ? -9.698 -2.374 -13.441 1.00 87.12 94 PHE A O 1
ATOM 730 N N . VAL A 1 95 ? -10.347 -3.636 -11.699 1.00 88.12 95 VAL A N 1
ATOM 731 C CA . VAL A 1 95 ? -10.119 -4.933 -12.349 1.00 88.12 95 VAL A CA 1
ATOM 732 C C . VAL A 1 95 ? -11.071 -5.162 -13.522 1.00 88.12 95 VAL A C 1
ATOM 734 O O . VAL A 1 95 ? -10.622 -5.618 -14.573 1.00 88.12 95 VAL A O 1
ATOM 737 N N . PHE A 1 96 ? -12.360 -4.856 -13.367 1.00 89.69 96 PHE A N 1
ATOM 738 C CA . PHE A 1 96 ? -13.369 -5.174 -14.381 1.00 89.69 96 PHE A CA 1
ATOM 739 C C . PHE A 1 96 ? -13.541 -4.095 -15.446 1.00 89.69 96 PHE A C 1
ATOM 741 O O . PHE A 1 96 ? -13.809 -4.431 -16.595 1.00 89.69 96 PHE A O 1
ATOM 748 N N . TYR A 1 97 ? -13.396 -2.817 -15.097 1.00 85.50 97 TYR A N 1
ATOM 749 C CA . TYR A 1 97 ? -13.638 -1.720 -16.034 1.00 85.50 97 TYR A CA 1
ATOM 750 C C . TYR A 1 97 ? -12.332 -1.093 -16.519 1.00 85.50 97 TYR A C 1
ATOM 752 O O . TYR A 1 97 ? -12.023 -1.123 -17.714 1.00 85.50 97 TYR A O 1
ATOM 760 N N . ARG A 1 98 ? -11.521 -0.566 -15.592 1.00 80.62 98 ARG A N 1
ATOM 761 C CA . ARG A 1 98 ? -10.332 0.229 -15.948 1.00 80.62 98 ARG A CA 1
ATOM 762 C C . ARG A 1 98 ? -9.220 -0.592 -16.583 1.00 80.62 98 ARG A C 1
ATOM 764 O O . ARG A 1 98 ? -8.506 -0.063 -17.425 1.00 80.62 98 ARG A O 1
ATOM 771 N N . ARG A 1 99 ? -9.086 -1.878 -16.246 1.00 80.38 99 ARG A N 1
ATOM 772 C CA . ARG A 1 99 ? -8.082 -2.749 -16.874 1.00 80.38 99 ARG A CA 1
ATOM 773 C C . ARG A 1 99 ? -8.265 -2.876 -18.390 1.00 80.38 99 ARG A C 1
ATOM 775 O O . ARG A 1 99 ? -7.268 -3.032 -19.087 1.00 80.38 99 ARG A O 1
ATOM 782 N N . TYR A 1 100 ? -9.501 -2.794 -18.882 1.00 76.44 100 TYR A N 1
ATOM 783 C CA . TYR A 1 100 ? -9.818 -2.893 -20.311 1.00 76.44 100 TYR A CA 1
ATOM 784 C C . TYR A 1 100 ? -10.019 -1.529 -20.989 1.00 76.44 100 TYR A C 1
ATOM 786 O O . TYR A 1 100 ? -10.036 -1.463 -22.211 1.00 76.44 100 TYR A O 1
ATOM 794 N N . HIS A 1 101 ? -10.131 -0.448 -20.210 1.00 74.12 101 HIS A N 1
ATOM 795 C CA . HIS A 1 101 ? -10.290 0.929 -20.690 1.00 74.12 101 HIS A CA 1
ATOM 796 C C . HIS A 1 101 ? -9.196 1.838 -20.114 1.00 74.12 101 HIS A C 1
ATOM 798 O O . HIS A 1 101 ? -9.485 2.854 -19.477 1.00 74.12 101 HIS A O 1
ATOM 804 N N . MET A 1 102 ? -7.927 1.467 -20.299 1.00 62.94 102 MET A N 1
ATOM 805 C CA . MET A 1 102 ? -6.831 2.400 -20.041 1.00 62.94 102 MET A CA 1
ATOM 806 C C . MET A 1 102 ? -6.781 3.391 -21.201 1.00 62.94 102 MET A C 1
ATOM 808 O O . MET A 1 102 ? -6.358 3.057 -22.301 1.00 62.94 102 MET A O 1
ATOM 812 N N . VAL A 1 103 ? -7.307 4.592 -20.960 1.00 60.62 103 VAL A N 1
ATOM 813 C CA . VAL A 1 103 ? -7.174 5.715 -21.888 1.00 60.62 103 VAL A CA 1
ATOM 814 C C . VAL A 1 103 ? -5.710 6.138 -21.857 1.00 60.62 103 VAL A C 1
ATOM 816 O O . VAL A 1 103 ? -5.216 6.523 -20.796 1.00 60.62 103 VAL A O 1
ATOM 819 N N . GLU A 1 104 ? -5.028 6.025 -22.995 1.00 63.66 104 GLU A N 1
ATOM 820 C CA . GLU A 1 104 ? -3.661 6.524 -23.166 1.00 63.66 104 GLU A CA 1
ATOM 821 C C . GLU A 1 104 ? -3.592 7.986 -22.732 1.00 63.66 104 GLU A C 1
ATOM 823 O O . GLU A 1 104 ? -4.466 8.800 -23.059 1.00 63.66 104 GLU A O 1
ATOM 828 N N . THR A 1 105 ? -2.558 8.322 -21.965 1.00 68.88 105 THR A N 1
ATOM 829 C CA . THR A 1 105 ? -2.344 9.721 -21.594 1.00 68.88 105 THR A CA 1
ATOM 830 C C . THR A 1 105 ? -2.027 10.525 -22.860 1.00 68.88 105 THR A C 1
ATOM 832 O O . THR A 1 105 ? -1.400 9.990 -23.776 1.00 68.88 105 THR A O 1
ATOM 835 N N . PRO A 1 106 ? -2.435 11.805 -22.955 1.00 63.22 106 PRO A N 1
ATOM 836 C CA . PRO A 1 106 ? -2.141 12.616 -24.137 1.00 63.22 106 PRO A CA 1
ATOM 837 C C . PRO A 1 106 ? -0.636 12.664 -24.447 1.00 63.22 106 PRO A C 1
ATOM 839 O O . PRO A 1 106 ? -0.259 12.715 -25.610 1.00 63.22 106 PRO A O 1
ATOM 842 N N . GLU A 1 107 ? 0.227 12.562 -23.433 1.00 63.16 107 GLU A N 1
ATOM 843 C CA . GLU A 1 107 ? 1.684 12.483 -23.606 1.00 63.16 107 GLU A CA 1
ATOM 844 C C . GLU A 1 107 ? 2.153 11.191 -24.285 1.00 63.16 107 GLU A C 1
ATOM 846 O O . GLU A 1 107 ? 3.040 11.222 -25.135 1.00 63.16 107 GLU A O 1
ATOM 851 N N . GLU A 1 108 ? 1.516 10.064 -23.984 1.00 61.31 108 GLU A N 1
ATOM 852 C CA . GLU A 1 108 ? 1.804 8.780 -24.625 1.00 61.31 108 GLU A CA 1
ATOM 853 C C . GLU A 1 108 ? 1.405 8.807 -26.110 1.00 61.31 108 GLU A C 1
ATOM 855 O O . GLU A 1 108 ? 2.158 8.343 -26.967 1.00 61.31 108 GLU A O 1
ATOM 860 N N . GLN A 1 109 ? 0.294 9.477 -26.441 1.00 70.25 109 GLN A N 1
ATOM 861 C CA . GLN A 1 109 ? -0.121 9.707 -27.830 1.00 70.25 109 GLN A CA 1
ATOM 862 C C . GLN A 1 109 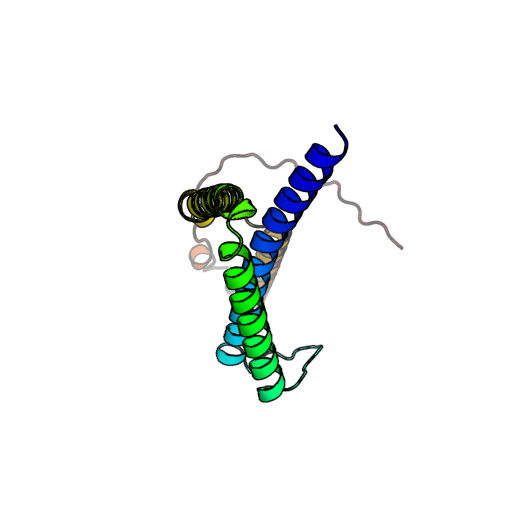? 0.894 10.562 -28.603 1.00 70.25 109 GLN A C 1
ATOM 864 O O . GLN A 1 109 ? 1.163 10.282 -29.774 1.00 70.25 109 GLN A O 1
ATOM 869 N N . PHE A 1 110 ? 1.492 11.574 -27.962 1.00 64.62 110 PHE A N 1
ATOM 870 C CA . PHE A 1 110 ? 2.553 12.378 -28.580 1.00 64.62 110 PHE A CA 1
ATOM 871 C C . PHE A 1 110 ? 3.817 11.554 -28.840 1.00 64.62 110 PHE A C 1
ATOM 873 O O . PHE A 1 110 ? 4.371 11.628 -29.936 1.00 64.62 110 PHE A O 1
ATOM 880 N N . ILE A 1 111 ? 4.230 10.718 -27.885 1.00 68.50 111 ILE A N 1
ATOM 881 C CA . ILE A 1 111 ? 5.402 9.843 -28.033 1.00 68.50 111 ILE A CA 1
ATOM 882 C C . ILE A 1 111 ? 5.182 8.831 -29.167 1.00 68.50 111 ILE A C 1
ATOM 884 O O . ILE A 1 111 ? 6.067 8.639 -30.001 1.00 68.50 111 ILE A O 1
ATOM 888 N N . HIS A 1 112 ? 3.993 8.227 -29.259 1.00 68.75 112 HIS A N 1
ATOM 889 C CA . HIS A 1 112 ? 3.647 7.329 -30.362 1.00 68.75 112 HIS A CA 1
ATOM 890 C C . HIS A 1 112 ? 3.609 8.047 -31.716 1.00 68.75 112 HIS A C 1
ATOM 892 O O . HIS A 1 112 ? 4.085 7.496 -32.710 1.00 68.75 112 HIS A O 1
ATOM 898 N N . ALA A 1 113 ? 3.096 9.278 -31.774 1.00 67.81 113 ALA A N 1
ATOM 899 C CA . ALA A 1 113 ? 3.105 10.077 -32.996 1.00 67.81 113 ALA A CA 1
ATOM 900 C C . ALA A 1 113 ? 4.537 10.410 -33.451 1.00 67.81 113 ALA A C 1
ATOM 902 O O . ALA A 1 113 ? 4.861 10.222 -34.622 1.00 67.81 113 ALA A O 1
ATOM 903 N N . GLU A 1 114 ? 5.412 10.836 -32.538 1.00 68.94 114 GLU A N 1
ATOM 904 C CA . GLU A 1 114 ? 6.800 11.193 -32.849 1.00 68.94 114 GLU A CA 1
ATOM 905 C C . GLU A 1 114 ? 7.640 9.973 -33.265 1.00 68.94 114 GLU A C 1
ATOM 907 O O . GLU A 1 114 ? 8.358 10.026 -34.266 1.00 68.94 1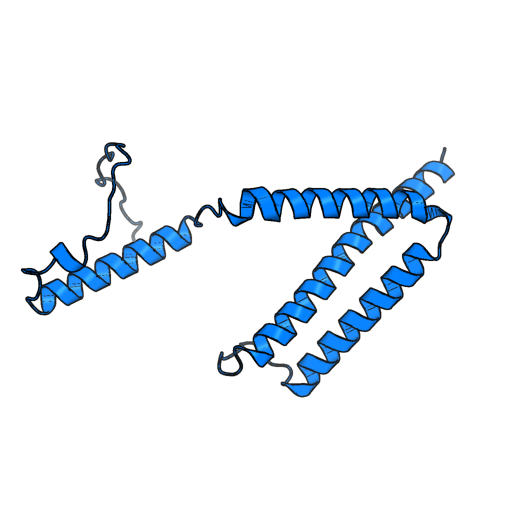14 GLU A O 1
ATOM 912 N N . LEU A 1 115 ? 7.496 8.838 -32.570 1.00 69.81 115 LEU A N 1
ATOM 913 C CA . LEU A 1 115 ? 8.118 7.566 -32.962 1.00 69.81 115 LEU A CA 1
ATOM 914 C C . LEU A 1 115 ? 7.678 7.121 -34.363 1.00 69.81 115 LEU A C 1
ATOM 916 O O . LEU A 1 115 ? 8.515 6.688 -35.157 1.00 69.81 115 LEU A O 1
ATOM 920 N N . ASN A 1 116 ? 6.390 7.264 -34.690 1.00 66.19 116 ASN A N 1
ATOM 921 C CA . ASN A 1 116 ? 5.857 6.898 -36.001 1.00 66.19 116 ASN A CA 1
ATOM 922 C C . ASN A 1 116 ? 6.344 7.837 -37.119 1.00 66.19 116 ASN A C 1
ATOM 924 O O . ASN A 1 116 ? 6.654 7.360 -38.212 1.00 66.19 116 ASN A O 1
ATOM 928 N N . MET A 1 117 ? 6.466 9.146 -36.862 1.00 63.78 117 MET A N 1
ATOM 929 C CA . MET A 1 117 ? 7.037 10.084 -37.838 1.00 63.78 117 MET A CA 1
ATOM 930 C C . MET A 1 117 ? 8.520 9.802 -38.094 1.00 63.78 117 MET A C 1
ATOM 932 O O . MET A 1 117 ? 8.930 9.684 -39.247 1.00 63.78 117 MET A O 1
ATOM 936 N N . ASN A 1 118 ? 9.306 9.599 -37.033 1.00 61.59 118 ASN A N 1
ATOM 937 C CA . ASN A 1 118 ? 10.727 9.273 -37.153 1.00 61.59 118 ASN A CA 1
ATOM 938 C C . ASN A 1 118 ? 10.946 7.945 -37.901 1.00 61.59 118 ASN A C 1
ATOM 940 O O . ASN A 1 118 ? 11.861 7.833 -38.716 1.00 61.59 118 ASN A O 1
ATOM 944 N N . ALA A 1 119 ? 10.083 6.946 -37.687 1.00 60.78 119 ALA A N 1
ATOM 945 C CA . ALA A 1 119 ? 10.122 5.691 -38.435 1.00 60.78 119 ALA A CA 1
ATOM 946 C C 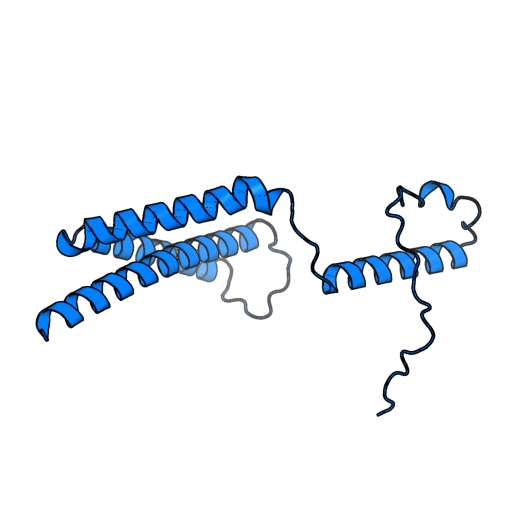. ALA A 1 119 ? 9.811 5.884 -39.933 1.00 60.78 119 ALA A C 1
ATOM 948 O O . ALA A 1 119 ? 10.487 5.291 -40.778 1.00 60.78 119 ALA A O 1
ATOM 949 N N . MET A 1 120 ? 8.835 6.735 -40.279 1.00 60.00 120 MET A N 1
ATOM 950 C CA . MET A 1 120 ? 8.517 7.060 -41.675 1.00 60.00 120 MET A CA 1
ATOM 951 C C . MET A 1 120 ? 9.638 7.832 -42.374 1.00 60.00 120 MET A C 1
ATOM 953 O O . MET A 1 120 ? 9.954 7.524 -43.524 1.00 60.00 120 MET A O 1
ATOM 957 N N . ASP A 1 121 ? 10.275 8.788 -41.698 1.00 60.50 121 ASP A N 1
ATOM 958 C CA . ASP A 1 121 ? 11.387 9.551 -42.270 1.00 60.50 121 ASP A CA 1
ATOM 959 C C . ASP A 1 121 ? 12.624 8.673 -42.508 1.00 60.50 121 ASP A C 1
ATOM 961 O O . ASP A 1 121 ? 13.282 8.797 -43.545 1.00 60.50 121 ASP A O 1
ATOM 965 N N . ILE A 1 122 ? 12.898 7.709 -41.621 1.00 59.97 122 ILE A N 1
ATOM 966 C CA . ILE A 1 122 ? 13.960 6.708 -41.816 1.00 59.97 122 ILE A CA 1
ATOM 967 C C . ILE A 1 122 ? 13.636 5.781 -43.000 1.00 59.97 122 ILE A C 1
ATOM 969 O O . ILE A 1 122 ? 14.512 5.528 -43.830 1.00 59.97 122 ILE A O 1
ATOM 973 N N . ALA A 1 123 ? 12.393 5.305 -43.125 1.00 57.19 123 ALA A N 1
ATOM 974 C CA . ALA A 1 123 ? 11.967 4.456 -44.244 1.00 57.19 123 ALA A CA 1
ATOM 975 C C . ALA A 1 123 ? 12.001 5.203 -45.593 1.00 57.19 123 ALA A C 1
ATOM 977 O O . ALA A 1 123 ? 12.381 4.640 -46.623 1.00 57.19 123 ALA A O 1
ATOM 978 N N . LYS A 1 124 ? 11.665 6.499 -45.587 1.00 55.34 124 LYS A N 1
ATOM 979 C CA . LYS A 1 124 ? 11.741 7.388 -46.754 1.00 55.34 124 LYS A CA 1
ATOM 980 C C . LYS A 1 124 ? 13.179 7.691 -47.161 1.00 55.34 124 LYS A C 1
ATOM 982 O O . LYS A 1 124 ? 13.489 7.664 -48.348 1.00 55.34 124 LYS A O 1
ATOM 987 N N . SER A 1 125 ? 14.051 7.919 -46.181 1.00 57.22 125 SER A N 1
ATOM 988 C CA . SER A 1 125 ? 15.494 8.108 -46.361 1.00 57.22 125 SER A CA 1
ATOM 989 C C . SER A 1 125 ? 16.177 6.871 -46.961 1.00 57.22 125 SER A C 1
ATOM 991 O O . SER A 1 125 ? 17.027 6.998 -47.840 1.00 57.22 125 SER A O 1
ATOM 993 N N . LYS A 1 126 ? 15.754 5.664 -46.564 1.00 56.28 126 LYS A N 1
ATOM 994 C CA . LYS A 1 126 ? 16.278 4.393 -47.094 1.00 56.28 126 LYS A CA 1
ATOM 995 C C . LYS A 1 126 ? 15.700 3.965 -48.448 1.00 56.28 126 LYS A C 1
ATOM 997 O O . LYS A 1 126 ? 16.123 2.946 -48.983 1.00 56.28 126 LYS A O 1
ATOM 1002 N N . GLY A 1 127 ? 14.760 4.723 -49.022 1.00 53.72 127 GLY A N 1
ATOM 1003 C CA . GLY A 1 127 ? 14.146 4.390 -50.313 1.00 53.72 127 GLY A CA 1
ATOM 1004 C C . GLY A 1 127 ? 13.200 3.180 -50.278 1.00 53.72 127 GLY A C 1
ATOM 1005 O O . GLY A 1 127 ? 12.796 2.696 -51.330 1.00 53.72 127 GLY A O 1
ATOM 1006 N N . GLU A 1 128 ? 12.799 2.710 -49.092 1.00 52.53 128 GLU A N 1
ATOM 1007 C CA . GLU A 1 128 ? 11.930 1.534 -48.895 1.00 52.53 128 GLU A CA 1
ATOM 1008 C C . GLU A 1 128 ? 10.425 1.878 -48.961 1.00 52.53 128 GLU A C 1
ATOM 1010 O O . GLU A 1 128 ? 9.564 1.056 -48.650 1.00 52.53 128 GLU A O 1
ATOM 1015 N N . LEU A 1 129 ? 10.072 3.096 -49.398 1.00 48.69 129 LEU A N 1
ATOM 1016 C CA . LEU A 1 129 ? 8.694 3.609 -49.387 1.00 48.69 129 LEU A CA 1
ATOM 1017 C C . LEU A 1 129 ? 7.723 2.867 -50.329 1.00 48.69 129 LEU A C 1
ATOM 1019 O O . LEU A 1 129 ? 6.515 3.077 -50.243 1.00 48.69 129 LEU A O 1
ATOM 1023 N N . ALA A 1 130 ? 8.222 2.007 -51.221 1.00 49.97 130 ALA A N 1
ATOM 1024 C CA . ALA A 1 130 ? 7.384 1.201 -52.110 1.00 49.97 130 ALA A CA 1
ATOM 1025 C C . ALA A 1 130 ? 6.653 0.052 -51.382 1.00 49.97 130 ALA A C 1
ATOM 1027 O O . ALA A 1 130 ? 5.635 -0.419 -51.880 1.00 49.97 130 ALA A O 1
ATOM 1028 N N . ASP A 1 131 ? 7.120 -0.366 -50.198 1.00 46.56 131 ASP A N 1
ATOM 1029 C CA . ASP A 1 131 ? 6.527 -1.461 -49.405 1.00 46.56 131 ASP A CA 1
ATOM 1030 C C . ASP A 1 131 ? 5.815 -0.943 -48.133 1.00 46.56 131 ASP A C 1
ATOM 1032 O O . ASP A 1 131 ? 5.621 -1.659 -47.148 1.00 46.56 131 ASP A O 1
ATOM 1036 N N . ALA A 1 132 ? 5.386 0.328 -48.142 1.00 43.31 132 ALA A N 1
ATOM 1037 C CA . ALA A 1 132 ? 4.699 0.987 -47.023 1.00 43.31 132 ALA A CA 1
ATOM 1038 C C . ALA A 1 132 ? 3.352 0.335 -46.632 1.00 43.31 132 ALA A C 1
ATOM 1040 O O . ALA A 1 132 ? 2.799 0.660 -45.581 1.00 43.31 132 ALA A O 1
ATOM 1041 N N . SER A 1 133 ? 2.847 -0.627 -47.418 1.00 48.91 133 SER A N 1
ATOM 1042 C CA . SER A 1 133 ? 1.664 -1.422 -47.051 1.00 48.91 133 SER A CA 1
ATOM 1043 C C . SER A 1 133 ? 1.914 -2.379 -45.875 1.00 48.91 133 SER A C 1
ATOM 1045 O O . SER A 1 133 ? 0.978 -2.731 -45.160 1.00 48.91 133 SER A O 1
ATOM 1047 N N . LYS A 1 134 ? 3.176 -2.762 -45.611 1.00 44.41 134 LYS A N 1
ATOM 1048 C CA . LYS A 1 134 ? 3.520 -3.623 -44.464 1.00 44.41 134 LYS A CA 1
ATOM 1049 C C . LYS A 1 134 ? 3.477 -2.902 -43.121 1.00 44.41 134 LYS A C 1
ATOM 1051 O O . LYS A 1 134 ? 3.289 -3.552 -42.096 1.00 44.41 134 LYS A O 1
ATOM 1056 N N . TYR A 1 135 ? 3.628 -1.578 -43.122 1.00 46.06 135 TYR A N 1
ATOM 1057 C CA . TYR A 1 135 ? 3.586 -0.753 -41.910 1.00 46.06 135 TYR A CA 1
ATOM 1058 C C . TYR A 1 135 ? 2.226 -0.071 -41.706 1.00 46.06 135 TYR A C 1
ATOM 1060 O O . TYR A 1 135 ? 1.961 0.454 -40.628 1.00 46.06 135 TYR A O 1
ATOM 1068 N N . SER A 1 136 ? 1.324 -0.125 -42.695 1.00 43.47 136 SER A N 1
ATOM 1069 C CA . SER A 1 136 ? -0.065 0.319 -42.557 1.00 43.47 136 SER A CA 1
ATOM 1070 C C . SER A 1 136 ? -0.921 -0.745 -41.861 1.00 43.47 136 SER A C 1
ATOM 1072 O O . SER A 1 136 ? -1.864 -1.290 -42.437 1.00 43.47 136 SER A O 1
ATOM 1074 N N . LEU A 1 137 ? -0.600 -1.072 -40.611 1.00 41.69 137 LEU A N 1
ATOM 1075 C CA . LEU A 1 137 ? -1.489 -1.867 -39.772 1.00 41.69 137 LEU A CA 1
ATOM 1076 C C . LEU A 1 137 ? -2.538 -0.942 -39.136 1.00 41.69 137 LEU A C 1
ATOM 1078 O O . LEU A 1 137 ? -2.316 -0.313 -38.110 1.00 41.69 137 LEU A O 1
ATOM 1082 N N . SER A 1 138 ? -3.708 -0.919 -39.786 1.00 41.38 138 SER A N 1
ATOM 1083 C CA . SER A 1 138 ? -5.031 -0.675 -39.196 1.00 41.38 138 SER A CA 1
ATOM 1084 C C . SER A 1 138 ? -5.311 0.714 -38.589 1.00 41.38 138 SER A C 1
ATOM 1086 O O . SER A 1 138 ? -5.637 0.829 -37.408 1.00 41.38 138 SER A O 1
ATOM 1088 N N . ILE A 1 139 ? -5.394 1.754 -39.430 1.00 43.09 139 ILE A N 1
ATOM 1089 C CA . ILE A 1 139 ? -6.382 2.824 -39.191 1.00 43.09 139 ILE A CA 1
ATOM 1090 C C . ILE A 1 139 ? -7.731 2.281 -39.674 1.00 43.09 139 ILE A C 1
ATOM 1092 O O . ILE A 1 139 ? -8.105 2.442 -40.833 1.00 43.09 139 ILE A O 1
ATOM 1096 N N . ARG A 1 140 ? -8.432 1.548 -38.806 1.00 39.47 140 ARG A N 1
ATOM 1097 C CA . ARG A 1 140 ? -9.819 1.147 -39.048 1.00 39.47 140 ARG A CA 1
ATOM 1098 C C . ARG A 1 140 ? -10.718 2.243 -38.484 1.00 39.47 140 ARG A C 1
ATOM 1100 O O . ARG A 1 140 ? -10.823 2.384 -37.273 1.00 39.47 140 ARG A O 1
ATOM 1107 N N . ASP A 1 141 ? -11.282 3.032 -39.393 1.00 44.09 141 ASP A N 1
ATOM 1108 C CA 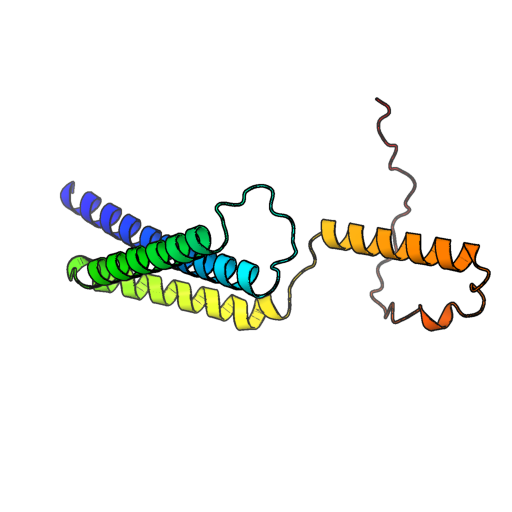. ASP A 1 141 ? -12.508 3.826 -39.265 1.00 44.09 141 ASP A CA 1
ATOM 1109 C C . ASP A 1 141 ? -12.945 4.228 -37.846 1.00 44.09 141 ASP A C 1
ATOM 1111 O O . ASP A 1 141 ? -13.855 3.648 -37.257 1.00 44.09 141 ASP A O 1
ATOM 1115 N N . THR A 1 142 ? -12.411 5.339 -37.348 1.00 36.81 142 THR A N 1
ATOM 1116 C CA . THR A 1 142 ? -13.231 6.257 -36.548 1.00 36.81 142 THR A CA 1
ATOM 1117 C C . THR A 1 142 ? -13.330 7.562 -37.308 1.00 36.81 142 THR A C 1
ATOM 1119 O O . THR A 1 142 ? -12.471 8.435 -37.197 1.00 36.81 142 THR A O 1
ATOM 1122 N N . GLY A 1 143 ? -14.375 7.665 -38.131 1.00 38.66 143 GLY A N 1
ATOM 1123 C CA . GLY A 1 143 ? -14.723 8.870 -38.863 1.00 38.66 143 GLY A CA 1
ATOM 1124 C C . GLY A 1 143 ? -14.910 10.056 -37.922 1.00 38.66 143 GLY A C 1
ATOM 1125 O O . GLY A 1 143 ? -15.982 10.251 -37.357 1.00 38.66 143 GLY A O 1
ATOM 1126 N N . LYS A 1 144 ? -13.868 10.872 -37.781 1.00 35.56 144 LYS A N 1
ATOM 1127 C CA . LYS A 1 144 ? -13.962 12.273 -37.381 1.00 35.56 144 LYS A CA 1
ATOM 1128 C C . LYS A 1 144 ? -12.977 13.062 -38.228 1.00 35.56 144 LYS A C 1
ATOM 1130 O O . LYS A 1 144 ? -11.767 12.977 -38.066 1.00 35.56 144 LYS A O 1
ATOM 1135 N N . SER A 1 145 ? -13.550 13.808 -39.162 1.00 35.47 145 SER A N 1
ATOM 1136 C CA . SER A 1 145 ? -12.899 14.842 -39.955 1.00 35.47 145 SER A CA 1
ATOM 1137 C C . SER A 1 145 ? -11.996 15.726 -39.089 1.00 35.47 145 SER A C 1
ATOM 1139 O O . SER A 1 145 ? -12.469 16.374 -38.153 1.00 35.47 145 SER A O 1
ATOM 1141 N N . HIS A 1 146 ? -10.713 15.779 -39.435 1.00 39.19 146 HIS A N 1
ATOM 1142 C CA . HIS A 1 146 ? -9.753 16.745 -38.911 1.00 39.19 146 HIS A CA 1
ATOM 1143 C C . HIS A 1 146 ? -10.237 18.194 -39.117 1.00 39.19 146 HIS A C 1
ATOM 1145 O O . HIS A 1 146 ? -10.573 18.558 -40.248 1.00 39.19 146 HIS A O 1
ATOM 1151 N N . PRO A 1 147 ? -10.173 19.081 -38.109 1.00 36.75 147 PRO A N 1
ATOM 1152 C CA . PRO A 1 147 ? -9.950 20.493 -38.365 1.00 36.75 147 PRO A CA 1
ATOM 1153 C C . PRO A 1 147 ? -8.453 20.740 -38.631 1.00 36.75 147 PRO A C 1
ATOM 1155 O O . PRO A 1 147 ? -7.575 20.201 -37.961 1.00 36.75 147 PRO A O 1
ATOM 1158 N N . LYS A 1 148 ? -8.188 21.537 -39.668 1.00 37.38 148 LYS A N 1
ATOM 1159 C CA . LYS A 1 148 ? -6.875 21.884 -40.235 1.00 37.38 148 LYS A CA 1
ATOM 1160 C C . LYS A 1 148 ? -5.842 22.315 -39.176 1.00 37.38 148 LYS A C 1
ATOM 1162 O O . LYS A 1 148 ? -6.034 23.324 -38.500 1.00 37.38 148 LYS A O 1
ATOM 1167 N N . LEU A 1 149 ? -4.693 21.629 -39.137 1.00 44.03 149 LEU A N 1
ATOM 1168 C CA . LEU A 1 149 ? -3.444 22.143 -38.561 1.00 44.03 149 LEU A CA 1
ATOM 1169 C C . LEU A 1 149 ? -2.933 23.305 -39.433 1.00 44.03 149 LEU A C 1
ATOM 1171 O O . LEU A 1 149 ? -2.186 23.097 -40.384 1.00 44.03 149 LEU A O 1
ATOM 1175 N N . SER A 1 150 ? -3.345 24.539 -39.148 1.00 46.00 150 SER A N 1
ATOM 1176 C CA . SER A 1 150 ? -2.728 25.726 -39.767 1.00 46.00 150 SER A CA 1
ATOM 1177 C C . SER A 1 150 ? -2.483 26.887 -38.800 1.00 46.00 150 SER A C 1
ATOM 1179 O O . SER A 1 150 ? -2.208 27.996 -39.247 1.00 46.00 150 SER A O 1
ATOM 1181 N N . GLN A 1 151 ? -2.588 26.680 -37.486 1.00 45.69 151 GLN A N 1
ATOM 1182 C CA . GLN A 1 151 ? -2.490 27.760 -36.495 1.00 45.69 151 GLN A CA 1
ATOM 1183 C C . GLN A 1 151 ? -1.900 27.252 -35.164 1.00 45.69 151 GLN A C 1
ATOM 1185 O O . GLN A 1 151 ? -2.577 27.267 -34.146 1.00 45.69 151 GLN A O 1
ATOM 1190 N N . ILE A 1 152 ? -0.644 26.795 -35.138 1.00 45.75 152 ILE A N 1
ATOM 1191 C CA . ILE A 1 152 ? 0.129 26.758 -33.881 1.00 45.75 152 ILE A CA 1
ATOM 1192 C C . ILE A 1 152 ? 1.484 27.402 -34.169 1.00 45.75 152 ILE A C 1
ATOM 1194 O O . ILE A 1 152 ? 2.418 26.774 -34.659 1.00 45.75 152 ILE A O 1
ATOM 1198 N N . ARG A 1 153 ? 1.540 28.718 -33.953 1.00 41.16 153 ARG A N 1
ATOM 1199 C CA . ARG A 1 153 ? 2.755 29.528 -34.031 1.00 41.16 153 ARG A CA 1
ATOM 1200 C C . ARG A 1 153 ? 3.465 29.381 -32.678 1.00 41.16 153 ARG A C 1
ATOM 1202 O O . ARG A 1 153 ? 2.939 29.846 -31.673 1.00 41.16 153 ARG A O 1
ATOM 1209 N N . LEU A 1 154 ? 4.613 28.700 -32.654 1.00 44.06 154 LEU A N 1
ATOM 1210 C CA . LEU A 1 154 ? 5.484 28.614 -31.474 1.00 44.06 154 LEU A CA 1
ATOM 1211 C C . LEU A 1 154 ? 5.919 30.032 -31.043 1.00 44.06 154 LEU A C 1
ATOM 1213 O O . LEU A 1 154 ? 6.261 30.835 -31.921 1.00 44.06 154 LEU A O 1
ATOM 1217 N N . PRO A 1 155 ? 5.919 30.363 -29.738 1.00 38.47 155 PRO A N 1
ATOM 1218 C CA . PRO A 1 155 ? 6.539 31.592 -29.261 1.00 38.47 155 PRO A CA 1
ATOM 1219 C C . PRO A 1 155 ? 8.053 31.504 -29.494 1.00 38.47 155 PRO A C 1
ATOM 1221 O O . PRO A 1 155 ? 8.694 30.537 -29.086 1.00 38.47 155 PRO A O 1
ATOM 1224 N N . ARG A 1 156 ? 8.610 32.493 -30.203 1.00 42.06 156 ARG A N 1
ATOM 1225 C CA . ARG A 1 156 ? 10.053 32.754 -30.168 1.00 42.06 156 ARG A CA 1
ATOM 1226 C C . ARG A 1 156 ? 10.383 33.374 -28.812 1.00 42.06 156 ARG A C 1
ATOM 1228 O O . ARG A 1 156 ? 9.583 34.170 -28.320 1.00 42.06 156 ARG A O 1
ATOM 1235 N N . GLU A 1 157 ? 11.522 32.952 -28.272 1.00 48.91 157 GLU A N 1
ATOM 1236 C CA . GLU A 1 157 ? 12.167 33.467 -27.056 1.00 48.91 157 GLU A CA 1
ATOM 1237 C C . GLU A 1 157 ? 12.209 34.999 -26.986 1.00 48.91 157 GLU A C 1
ATOM 1239 O O . GLU A 1 157 ? 12.392 35.640 -28.052 1.00 48.91 157 GLU A O 1
#

Sequence (157 aa):
MKEASGVVVLALLNGSLLYGMFAYVATALAYIKLRIFMPYVKRPFDAGYYVGITCALFLIGCCLTAMVQMFSTVAFRETLYVCLGKIALQFSEFVFYRRYHMVETPEEQFIHAELNMNAMDIAKSKGELADASKYSLSIRDTGKSHPKLSQIRLPRE

Foldseek 3Di:
DVVVVVLVVVLVVLLVLLVVLVVLLVVLVVQLVCCVVPVPDDDPDDPDSVVSNVVSVVSNVVSVVVVVVQCVDPSNVVSNVVSVVVVVVVVVCCVPPVVVVVDDDVVNVVVVVVVVVVVVVVCVVVVVVVVCVVVPPDPDDPDDDDDDPDDDDDDDD

Secondary structure (DSSP, 8-state):
-HHHHHHHHHHHHHHHHHHHHHHHHHHHHHHHHHHHH-TTSPPSS---HHHHHHHHHHHHHHHHHHHHHHHH-GGGHHHHHHHHHHHHHHHHHIIIIITT--PPPHHHHHHHHHHHHHHHHHHHHTT-GGGGGGT----------PPP-----PPP-

pLDDT: mean 73.64, std 18.59, range [35.47, 96.06]

Organism: NCBI:txid109957

Radius of gyration: 25.77 Å; chains: 1; bounding box: 44×41×75 Å